Protein AF-A0A2X2VP92-F1 (afdb_monomer_lite)

Structure (mmCIF, N/CA/C/O backbone):
data_AF-A0A2X2VP92-F1
#
_entry.id   AF-A0A2X2VP92-F1
#
loop_
_atom_site.group_PDB
_atom_site.id
_atom_site.type_symbol
_atom_site.label_atom_id
_atom_site.label_alt_id
_atom_site.label_comp_id
_atom_site.label_asym_id
_atom_site.label_entity_id
_atom_site.label_seq_id
_atom_site.pdbx_PDB_ins_code
_atom_site.Cartn_x
_atom_site.Cartn_y
_atom_site.Cartn_z
_atom_site.occupancy
_atom_site.B_iso_or_equiv
_atom_site.auth_seq_id
_atom_site.auth_comp_id
_atom_site.auth_asym_id
_atom_site.auth_atom_id
_atom_site.pdbx_PDB_model_num
ATOM 1 N N . MET A 1 1 ? 16.811 6.500 -4.929 1.00 78.38 1 MET A N 1
ATOM 2 C CA . MET A 1 1 ? 15.797 7.261 -4.159 1.00 78.38 1 MET A CA 1
ATOM 3 C C . MET A 1 1 ? 14.664 6.305 -3.814 1.00 78.38 1 MET A C 1
ATOM 5 O O . MET A 1 1 ? 14.606 5.251 -4.438 1.00 78.38 1 MET A O 1
ATOM 9 N N . TYR A 1 2 ? 13.803 6.612 -2.841 1.00 85.81 2 TYR A N 1
ATOM 10 C CA . TYR A 1 2 ? 12.754 5.672 -2.432 1.00 85.81 2 TYR A CA 1
ATOM 11 C C . TYR A 1 2 ? 11.438 6.360 -2.051 1.00 85.81 2 TYR A C 1
ATOM 13 O O . TYR A 1 2 ? 11.425 7.344 -1.311 1.00 85.81 2 TYR A O 1
ATOM 21 N N . SER A 1 3 ? 10.336 5.796 -2.529 1.00 90.00 3 SER A N 1
ATOM 22 C CA . SER A 1 3 ? 8.957 6.164 -2.239 1.00 90.00 3 SER A CA 1
ATOM 23 C C . SER A 1 3 ? 8.259 5.018 -1.510 1.00 90.00 3 SER A C 1
ATOM 25 O O . SER A 1 3 ? 8.439 3.842 -1.831 1.00 90.00 3 SER A O 1
ATOM 27 N N . ARG A 1 4 ? 7.436 5.345 -0.516 1.00 92.75 4 ARG A N 1
ATOM 28 C CA . ARG A 1 4 ? 6.622 4.375 0.215 1.00 92.75 4 ARG A CA 1
ATOM 29 C C . ARG A 1 4 ? 5.214 4.893 0.394 1.00 92.75 4 ARG A C 1
ATOM 31 O O . ARG A 1 4 ? 5.015 5.985 0.914 1.00 92.75 4 ARG A O 1
ATOM 38 N N . ILE A 1 5 ? 4.261 4.034 0.074 1.00 93.88 5 ILE A N 1
ATOM 39 C CA . ILE A 1 5 ? 2.850 4.190 0.401 1.00 93.88 5 ILE A CA 1
ATOM 40 C C . ILE A 1 5 ? 2.508 3.124 1.438 1.00 93.88 5 ILE A C 1
ATOM 42 O O . ILE A 1 5 ? 2.832 1.952 1.258 1.00 93.88 5 ILE A O 1
ATOM 46 N N . SER A 1 6 ? 1.901 3.517 2.554 1.00 93.81 6 SER A N 1
ATOM 47 C CA . SER A 1 6 ? 1.408 2.601 3.586 1.00 93.81 6 SER A CA 1
ATOM 48 C C . SER A 1 6 ? -0.052 2.894 3.890 1.00 93.81 6 SER A C 1
ATOM 50 O O . SER A 1 6 ? -0.397 4.027 4.201 1.00 93.81 6 SER A O 1
ATOM 52 N N . ILE A 1 7 ? -0.891 1.869 3.817 1.00 92.94 7 ILE A N 1
ATOM 53 C CA . ILE A 1 7 ? -2.334 1.951 4.045 1.00 92.94 7 ILE A CA 1
ATOM 54 C C . ILE A 1 7 ? -2.647 1.075 5.253 1.00 92.94 7 ILE A C 1
ATOM 56 O O . ILE A 1 7 ? -2.381 -0.127 5.219 1.00 92.94 7 ILE A O 1
ATOM 60 N N . ASN A 1 8 ? -3.193 1.658 6.314 1.00 93.19 8 ASN A N 1
ATOM 61 C CA . ASN A 1 8 ? -3.670 0.941 7.497 1.00 93.19 8 ASN A CA 1
ATOM 62 C C . ASN A 1 8 ? -5.078 1.430 7.881 1.00 93.19 8 ASN A C 1
ATOM 64 O O . ASN A 1 8 ? -5.605 2.343 7.249 1.00 93.19 8 ASN A O 1
ATOM 68 N N . GLN A 1 9 ? -5.689 0.813 8.896 1.00 92.38 9 GLN A N 1
ATOM 69 C CA . GLN A 1 9 ? -7.080 1.091 9.286 1.00 92.38 9 GLN A CA 1
ATOM 70 C C . GLN A 1 9 ? -7.347 2.541 9.709 1.00 92.38 9 GLN A C 1
ATOM 72 O O . GLN A 1 9 ? -8.489 2.991 9.623 1.00 92.38 9 GLN A O 1
ATOM 77 N N . ASP A 1 10 ? -6.304 3.254 10.128 1.00 90.88 10 ASP A N 1
ATOM 78 C CA . ASP A 1 10 ? -6.382 4.587 10.715 1.00 90.88 10 ASP A CA 1
ATOM 79 C C . ASP A 1 10 ? -5.824 5.672 9.786 1.00 90.88 10 ASP A C 1
ATOM 81 O O . ASP A 1 10 ? -6.144 6.855 9.945 1.00 90.88 10 ASP A O 1
ATOM 85 N N . SER A 1 11 ? -4.958 5.311 8.832 1.00 91.94 11 SER A N 1
ATOM 86 C CA . SER A 1 11 ? -4.286 6.278 7.968 1.00 91.94 11 SER A CA 1
ATOM 87 C C . SER A 1 11 ? -3.767 5.734 6.637 1.00 91.94 11 SER A C 1
ATOM 89 O O . SER A 1 11 ? -3.436 4.557 6.469 1.00 91.94 11 SER A O 1
ATOM 91 N N . VAL A 1 12 ? -3.619 6.670 5.700 1.00 92.75 12 VAL A N 1
ATOM 92 C CA . VAL A 1 12 ? -2.811 6.528 4.488 1.00 92.75 12 VAL A CA 1
ATOM 93 C C . VAL A 1 12 ? -1.577 7.408 4.643 1.00 92.75 12 VAL A C 1
ATOM 95 O O . VAL A 1 12 ? -1.686 8.613 4.870 1.00 92.75 12 VAL A O 1
ATOM 98 N N . HIS A 1 13 ? -0.400 6.803 4.532 1.00 93.06 13 HIS A N 1
ATOM 99 C CA . HIS A 1 13 ? 0.884 7.468 4.684 1.00 93.06 13 HIS A CA 1
ATOM 100 C C . HIS A 1 13 ? 1.701 7.377 3.399 1.00 93.06 13 HIS A C 1
ATOM 102 O O . HIS A 1 13 ? 1.891 6.290 2.851 1.00 93.06 13 HIS A O 1
ATOM 108 N N . TYR A 1 14 ? 2.222 8.514 2.958 1.00 90.56 14 TYR A N 1
ATOM 109 C CA . TYR A 1 14 ? 3.149 8.643 1.847 1.00 90.56 14 TYR A CA 1
ATOM 110 C C . TYR A 1 14 ? 4.472 9.201 2.364 1.00 90.56 14 TYR A C 1
ATOM 112 O O . TYR A 1 14 ? 4.496 10.223 3.046 1.00 90.56 14 TYR A O 1
ATOM 120 N N . SER A 1 15 ? 5.578 8.549 2.024 1.00 88.81 15 SER A N 1
ATOM 121 C CA . SER A 1 15 ? 6.914 9.065 2.304 1.00 88.81 15 SER A CA 1
ATOM 122 C C . SER A 1 15 ? 7.768 8.998 1.050 1.00 88.81 15 SER A C 1
ATOM 124 O O . SER A 1 15 ? 7.915 7.924 0.465 1.00 88.81 15 SER A O 1
ATOM 126 N N . HIS A 1 16 ? 8.389 10.110 0.695 1.00 86.56 16 HIS A N 1
ATOM 127 C CA . HIS A 1 16 ? 9.351 10.215 -0.384 1.00 86.56 16 HIS A CA 1
ATOM 128 C C . HIS A 1 16 ? 10.698 10.657 0.187 1.00 86.56 16 HIS A C 1
ATOM 130 O O . HIS A 1 16 ? 10.805 11.703 0.835 1.00 86.56 16 HIS A O 1
ATOM 136 N N . LYS A 1 17 ? 11.729 9.839 -0.027 1.00 82.69 17 LYS A N 1
ATOM 137 C CA . LYS A 1 17 ? 13.086 10.090 0.455 1.00 82.69 17 LYS A CA 1
ATOM 138 C C . LYS A 1 17 ? 14.076 10.102 -0.704 1.00 82.69 17 LYS A C 1
ATOM 140 O O . LYS A 1 17 ? 14.279 9.099 -1.396 1.00 82.69 17 LYS A O 1
ATOM 145 N N . ILE A 1 18 ? 14.766 11.226 -0.830 1.00 76.12 18 ILE A N 1
ATOM 146 C CA . ILE A 1 18 ? 15.904 11.403 -1.722 1.00 76.12 18 ILE A CA 1
ATOM 147 C C . ILE A 1 18 ? 17.174 11.283 -0.873 1.00 76.12 18 ILE A C 1
ATOM 149 O O . ILE A 1 18 ? 17.296 11.922 0.164 1.00 76.12 18 ILE A O 1
ATOM 153 N N . ASN A 1 19 ? 18.113 10.413 -1.263 1.00 66.94 19 ASN A N 1
ATOM 154 C CA . ASN A 1 19 ? 19.310 10.140 -0.451 1.00 66.94 19 ASN A CA 1
ATOM 155 C C . ASN A 1 19 ? 20.286 11.326 -0.392 1.00 66.94 19 ASN A C 1
ATOM 157 O O . ASN A 1 19 ? 21.116 11.376 0.510 1.00 66.94 19 ASN A O 1
ATOM 161 N N . THR A 1 20 ? 20.207 12.245 -1.355 1.00 64.12 20 THR A N 1
ATOM 162 C CA . THR A 1 20 ? 21.123 13.380 -1.519 1.00 64.12 20 THR A CA 1
ATOM 163 C C . THR A 1 20 ? 20.594 14.686 -0.927 1.00 64.12 20 THR A C 1
ATOM 165 O O . THR A 1 20 ? 21.331 15.665 -0.905 1.00 64.12 20 THR A O 1
ATOM 168 N N . GLU A 1 21 ? 19.353 14.719 -0.435 1.00 60.38 21 GLU A N 1
ATOM 169 C CA . GLU A 1 21 ? 18.732 15.926 0.117 1.00 60.38 21 GLU A CA 1
ATOM 170 C C . GLU A 1 21 ? 18.281 15.711 1.570 1.00 60.38 21 GLU A C 1
ATOM 172 O O . GLU A 1 21 ? 17.790 14.634 1.916 1.00 60.38 21 GLU A O 1
ATOM 177 N N . PRO A 1 22 ? 18.391 16.733 2.440 1.00 60.38 22 PRO A N 1
ATOM 178 C CA . PRO A 1 22 ? 17.858 16.667 3.802 1.00 60.38 22 PRO A CA 1
ATOM 179 C C . PRO A 1 22 ? 16.319 16.710 3.840 1.00 60.38 22 PRO A C 1
ATOM 181 O O . PRO A 1 22 ? 15.721 16.426 4.878 1.00 60.38 22 PRO A O 1
ATOM 184 N N . HIS A 1 23 ? 15.665 17.051 2.725 1.00 59.41 23 HIS A N 1
ATOM 185 C CA . HIS A 1 23 ? 14.217 17.192 2.632 1.00 59.41 23 HIS A CA 1
ATOM 186 C C . HIS A 1 23 ? 13.556 15.838 2.354 1.00 59.41 23 HIS A C 1
ATOM 188 O O . HIS A 1 23 ? 13.577 15.308 1.245 1.00 59.41 23 HIS A O 1
ATOM 194 N N . LYS A 1 24 ? 12.949 15.274 3.397 1.00 73.50 24 LYS A N 1
ATOM 195 C CA . LYS A 1 24 ? 12.028 14.141 3.303 1.00 73.50 24 LYS A CA 1
ATOM 196 C C . LYS A 1 24 ? 10.617 14.704 3.150 1.00 73.50 24 LYS A C 1
ATOM 198 O O . LYS A 1 24 ? 10.179 15.470 4.005 1.00 73.50 24 LYS A O 1
ATOM 203 N N . MET A 1 25 ? 9.908 14.328 2.090 1.00 81.50 25 MET A N 1
ATOM 204 C CA . MET A 1 25 ? 8.486 14.647 1.979 1.00 81.50 25 MET A CA 1
ATOM 205 C C . MET A 1 25 ? 7.701 13.520 2.642 1.00 81.50 25 MET A C 1
ATOM 207 O O . MET A 1 25 ? 7.777 12.369 2.215 1.00 81.50 25 MET A O 1
ATOM 211 N N . GLU A 1 26 ? 6.969 13.842 3.702 1.00 85.31 26 GLU A N 1
ATOM 212 C CA . GLU A 1 26 ? 6.066 12.910 4.370 1.00 85.31 26 GLU A CA 1
ATOM 213 C C . GLU A 1 26 ? 4.681 13.512 4.466 1.00 85.31 26 GLU A C 1
ATOM 215 O O . GLU A 1 26 ? 4.508 14.643 4.913 1.00 85.31 26 GLU A O 1
ATOM 220 N N . PHE A 1 27 ? 3.694 12.715 4.092 1.00 85.75 27 PHE A N 1
ATOM 221 C CA . PHE A 1 27 ? 2.295 13.052 4.207 1.00 85.75 27 PHE A CA 1
ATOM 222 C C . PHE A 1 27 ? 1.565 11.901 4.892 1.00 85.75 27 PHE A C 1
ATOM 224 O O . PHE A 1 27 ? 1.828 10.726 4.640 1.00 85.75 27 PHE A O 1
ATOM 231 N N . SER A 1 28 ? 0.659 12.228 5.803 1.00 89.00 28 SER A N 1
ATOM 232 C CA . SER A 1 28 ? -0.153 11.245 6.511 1.00 89.00 28 SER A CA 1
ATOM 233 C C . SER A 1 28 ? -1.555 11.795 6.662 1.00 89.00 28 SER A C 1
ATOM 235 O O . SER A 1 28 ? -1.746 12.821 7.316 1.00 89.00 28 SER A O 1
ATOM 237 N N . ARG A 1 29 ? -2.537 11.103 6.088 1.00 90.19 29 ARG A N 1
ATOM 238 C CA . ARG A 1 29 ? -3.949 11.446 6.235 1.00 90.19 29 ARG A CA 1
ATOM 239 C C . ARG A 1 29 ? -4.628 10.400 7.092 1.00 90.19 29 ARG A C 1
ATOM 241 O O . ARG A 1 29 ? -4.572 9.210 6.788 1.00 90.19 29 ARG A O 1
ATOM 248 N N . LYS A 1 30 ? -5.277 10.854 8.163 1.00 93.00 30 LYS A N 1
ATOM 249 C CA . LYS A 1 30 ? -6.171 10.001 8.944 1.00 93.00 30 LYS A CA 1
ATOM 250 C C . LYS A 1 30 ? -7.400 9.678 8.105 1.00 93.00 30 LYS A C 1
ATOM 252 O O . LYS A 1 30 ? -7.964 10.575 7.480 1.00 93.00 30 LYS A O 1
ATOM 257 N N . ILE A 1 31 ? -7.812 8.421 8.122 1.00 90.88 31 ILE A N 1
ATOM 258 C CA . ILE A 1 31 ? -9.013 7.947 7.437 1.00 90.88 31 ILE A CA 1
ATOM 259 C C . ILE A 1 31 ? -9.923 7.247 8.439 1.00 90.88 31 ILE A C 1
ATOM 261 O O . ILE A 1 31 ? -9.471 6.794 9.492 1.00 90.88 31 ILE A O 1
ATOM 265 N N . LYS A 1 32 ? -11.219 7.170 8.138 1.00 91.94 32 LYS A N 1
ATOM 266 C CA . LYS A 1 32 ? -12.127 6.354 8.946 1.00 91.94 32 LYS A CA 1
ATOM 267 C C . LYS A 1 32 ? -11.936 4.885 8.582 1.00 91.94 32 LYS A C 1
ATOM 269 O O . LYS A 1 32 ? -11.608 4.549 7.446 1.00 91.94 32 LYS A O 1
ATOM 274 N N . ALA A 1 33 ? -12.266 3.995 9.513 1.00 89.19 33 ALA A N 1
ATOM 275 C CA . ALA A 1 33 ? -12.247 2.556 9.255 1.00 89.19 33 ALA A CA 1
ATOM 276 C C . ALA A 1 33 ? -13.153 2.146 8.072 1.00 89.19 33 ALA A C 1
ATOM 278 O O . ALA A 1 33 ? -12.877 1.157 7.398 1.00 89.19 33 ALA A O 1
ATOM 279 N N . GLU A 1 34 ? -14.232 2.889 7.810 1.00 90.00 34 GLU A N 1
ATOM 280 C CA . GLU A 1 34 ? -15.106 2.688 6.644 1.00 90.00 34 GLU A CA 1
ATOM 281 C C . GLU A 1 34 ? -14.407 3.043 5.329 1.00 90.00 34 GLU A C 1
ATOM 283 O O . GLU A 1 34 ? -14.458 2.259 4.385 1.00 90.00 34 GLU A O 1
ATOM 288 N N . ASP A 1 35 ? -13.686 4.166 5.290 1.00 89.06 35 ASP A N 1
ATOM 289 C CA . ASP A 1 35 ? -12.883 4.566 4.132 1.00 89.06 35 ASP A CA 1
ATOM 290 C C . ASP A 1 35 ? -11.785 3.538 3.865 1.00 89.06 35 ASP A C 1
ATOM 292 O O . ASP A 1 35 ? -11.601 3.103 2.730 1.00 89.06 35 ASP A O 1
ATOM 296 N N . TRP A 1 36 ? -11.120 3.057 4.921 1.00 90.31 36 TRP A N 1
ATOM 297 C CA . TRP A 1 36 ? -10.152 1.970 4.799 1.00 90.31 36 TRP A CA 1
ATOM 298 C C . TRP A 1 36 ? -10.787 0.717 4.196 1.00 90.31 36 TRP A C 1
ATOM 300 O O . TRP A 1 36 ? -10.256 0.163 3.237 1.00 90.31 36 TRP A O 1
ATOM 310 N N . LYS A 1 37 ? -11.951 0.283 4.701 1.00 90.06 37 LYS A N 1
ATOM 311 C CA . LYS A 1 37 ? -12.679 -0.860 4.127 1.00 90.06 37 LYS A CA 1
ATOM 312 C C . LYS A 1 37 ? -13.007 -0.627 2.654 1.00 90.06 37 LYS A C 1
ATOM 314 O O . LYS A 1 37 ? -12.854 -1.552 1.867 1.00 90.06 37 LYS A O 1
ATOM 319 N N . ASN A 1 38 ? -13.409 0.583 2.271 1.00 89.62 38 ASN A N 1
ATOM 320 C CA . ASN A 1 38 ? -13.703 0.922 0.878 1.00 89.62 38 ASN A CA 1
ATOM 321 C C . ASN A 1 38 ? -12.459 0.831 -0.014 1.00 89.62 38 ASN A C 1
ATOM 323 O O . ASN A 1 38 ? -12.554 0.295 -1.116 1.00 89.62 38 ASN A O 1
ATOM 327 N N . ILE A 1 39 ? -11.300 1.297 0.460 1.00 88.06 39 ILE A N 1
ATOM 328 C CA . ILE A 1 39 ? -10.020 1.153 -0.249 1.00 88.06 39 ILE A CA 1
ATOM 329 C C . ILE A 1 39 ? -9.687 -0.332 -0.411 1.00 88.06 39 ILE A C 1
ATOM 331 O O . ILE A 1 39 ? -9.450 -0.798 -1.521 1.00 88.06 39 ILE A O 1
ATOM 335 N N . ILE A 1 40 ? -9.709 -1.092 0.687 1.00 89.06 40 ILE A N 1
ATOM 336 C CA . ILE A 1 40 ? -9.317 -2.503 0.683 1.00 89.06 40 ILE A CA 1
ATOM 337 C C . ILE A 1 40 ? -10.273 -3.369 -0.140 1.00 89.06 40 ILE A C 1
ATOM 339 O O . ILE A 1 40 ? -9.811 -4.249 -0.853 1.00 89.06 40 ILE A O 1
ATOM 343 N N . ASN A 1 41 ? -11.580 -3.109 -0.109 1.00 90.00 41 ASN A N 1
ATOM 344 C CA . ASN A 1 41 ? -12.564 -3.871 -0.884 1.00 90.00 41 ASN A CA 1
ATOM 345 C C . ASN A 1 41 ? -12.402 -3.698 -2.401 1.00 90.00 41 ASN A C 1
ATOM 347 O O . ASN A 1 41 ? -12.839 -4.561 -3.157 1.00 90.00 41 ASN A O 1
ATOM 351 N N . LYS A 1 42 ? -11.790 -2.597 -2.853 1.00 89.56 42 LYS A N 1
ATOM 352 C CA . LYS A 1 42 ? -11.464 -2.375 -4.270 1.00 89.56 42 LYS A CA 1
ATOM 353 C C . LYS A 1 42 ? -10.168 -3.064 -4.700 1.00 89.56 42 LYS A C 1
ATOM 355 O O . LYS A 1 42 ? -9.894 -3.144 -5.893 1.00 89.56 42 LYS A O 1
ATOM 360 N N . ILE A 1 43 ? -9.368 -3.540 -3.748 1.00 89.62 43 ILE A N 1
ATOM 361 C CA . ILE A 1 43 ? -8.086 -4.190 -4.000 1.00 89.62 43 ILE A CA 1
ATOM 362 C C . ILE A 1 43 ? -8.280 -5.694 -3.825 1.00 89.62 43 ILE A C 1
ATOM 364 O O . ILE A 1 43 ? -8.577 -6.173 -2.731 1.00 89.62 43 ILE A O 1
ATOM 368 N N . ASP A 1 44 ? -8.036 -6.471 -4.878 1.00 91.06 44 ASP A N 1
ATOM 369 C CA . ASP A 1 44 ? -7.902 -7.917 -4.718 1.00 91.06 44 ASP A CA 1
ATOM 370 C C . ASP A 1 44 ? -6.597 -8.220 -3.962 1.00 91.06 44 ASP A C 1
ATOM 372 O O . ASP A 1 44 ? -5.514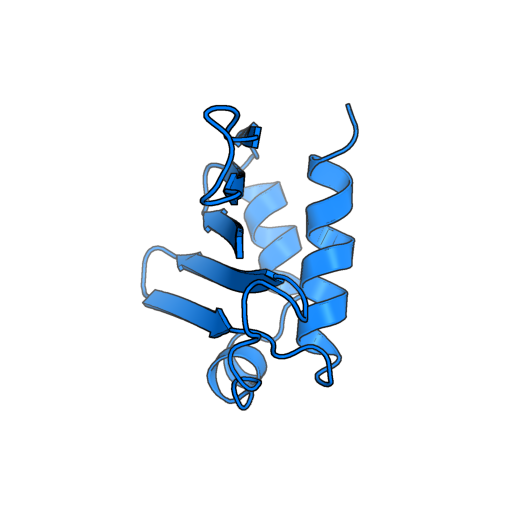 -8.310 -4.543 1.00 91.06 44 ASP A O 1
ATOM 376 N N . LEU A 1 45 ? -6.691 -8.348 -2.635 1.00 90.69 45 LEU A N 1
ATOM 377 C CA . LEU A 1 45 ? -5.541 -8.599 -1.761 1.00 90.69 45 LEU A CA 1
ATOM 378 C C . LEU A 1 45 ? -4.861 -9.946 -2.038 1.00 90.69 45 LEU A C 1
ATOM 380 O O . LEU A 1 45 ? -3.654 -10.080 -1.818 1.00 90.69 45 LEU A O 1
ATOM 384 N N . ASN A 1 46 ? -5.610 -10.949 -2.502 1.00 91.75 46 ASN A N 1
ATOM 385 C CA . ASN A 1 46 ? -5.036 -12.250 -2.834 1.00 91.75 46 ASN A CA 1
ATOM 386 C C . ASN A 1 46 ? -4.231 -12.153 -4.123 1.00 91.75 46 ASN A C 1
ATOM 388 O O . ASN A 1 46 ? -3.108 -12.657 -4.178 1.00 91.75 46 ASN A O 1
ATOM 392 N N . ALA A 1 47 ? -4.760 -11.469 -5.132 1.00 91.62 47 ALA A N 1
ATOM 393 C CA . ALA A 1 47 ? -3.999 -11.191 -6.334 1.00 91.62 47 ALA A CA 1
ATOM 394 C C . ALA A 1 47 ? -2.790 -10.292 -6.015 1.00 91.6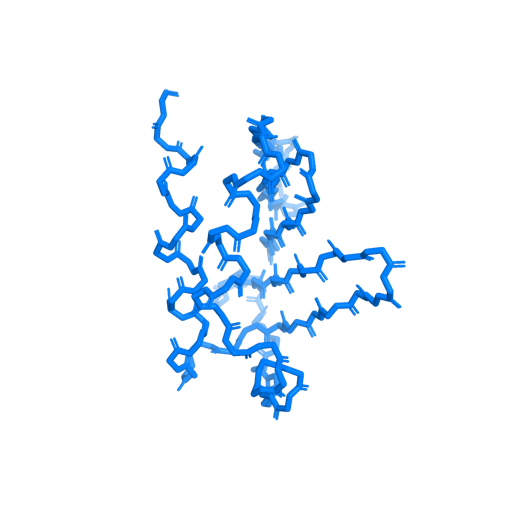2 47 ALA A C 1
ATOM 396 O O . ALA A 1 47 ? -1.684 -10.643 -6.419 1.00 91.62 47 ALA A O 1
ATOM 397 N N . PHE A 1 48 ? -2.945 -9.253 -5.177 1.00 93.31 48 PHE A N 1
ATOM 398 C CA . PHE A 1 48 ? -1.847 -8.389 -4.715 1.00 93.31 48 PHE A CA 1
ATOM 399 C C . PHE A 1 48 ? -0.704 -9.171 -4.063 1.00 93.31 48 PHE A C 1
ATOM 401 O O . PHE A 1 48 ? 0.468 -8.955 -4.381 1.00 93.31 48 PHE A O 1
ATOM 408 N N . ARG A 1 49 ? -1.029 -10.134 -3.192 1.00 93.19 49 ARG A N 1
ATOM 409 C CA . ARG A 1 49 ? -0.040 -11.016 -2.553 1.00 93.19 49 ARG A CA 1
ATOM 410 C C . ARG A 1 49 ? 0.809 -11.772 -3.581 1.00 93.19 49 ARG A C 1
ATOM 412 O O . ARG A 1 49 ? 2.007 -11.956 -3.357 1.00 93.19 49 ARG A O 1
ATOM 419 N N . ASN A 1 50 ? 0.214 -12.160 -4.705 1.00 94.19 50 ASN A N 1
ATOM 420 C CA . ASN A 1 50 ? 0.845 -12.983 -5.736 1.00 94.19 50 ASN A CA 1
ATOM 421 C C . ASN A 1 50 ? 1.503 -12.182 -6.872 1.00 94.19 50 ASN A C 1
ATOM 423 O O . ASN A 1 50 ? 2.110 -12.784 -7.753 1.00 94.19 50 ASN A O 1
ATOM 427 N N . ILE A 1 51 ? 1.431 -10.846 -6.858 1.00 94.31 51 ILE A N 1
ATOM 428 C CA . ILE A 1 51 ? 2.099 -10.023 -7.876 1.00 94.31 51 ILE A CA 1
ATOM 429 C C . ILE A 1 51 ? 3.618 -10.223 -7.797 1.00 94.31 51 ILE A C 1
ATOM 431 O O . 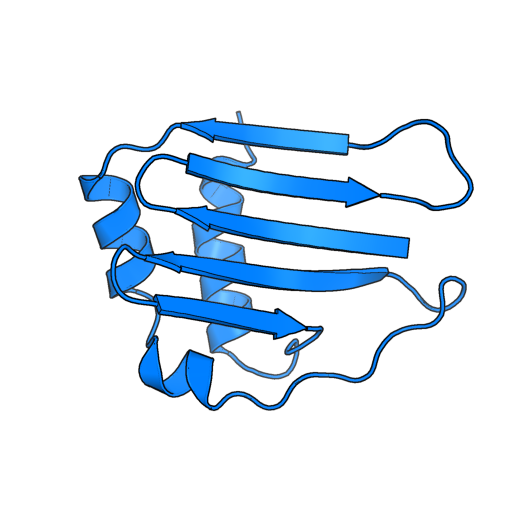ILE A 1 51 ? 4.197 -10.258 -6.705 1.00 94.31 51 ILE A O 1
ATOM 435 N N . ALA A 1 52 ? 4.269 -10.329 -8.955 1.00 94.25 52 ALA A N 1
ATOM 436 C CA . ALA A 1 52 ? 5.721 -10.303 -9.050 1.00 94.25 52 ALA A CA 1
ATOM 437 C C . ALA A 1 52 ? 6.250 -8.896 -8.741 1.00 94.25 52 ALA A C 1
ATOM 439 O O . ALA A 1 52 ? 5.742 -7.905 -9.259 1.00 94.25 52 ALA A O 1
ATOM 440 N N . GLU A 1 53 ? 7.271 -8.800 -7.896 1.00 95.00 53 GLU A N 1
ATOM 441 C CA . GLU A 1 53 ? 7.935 -7.517 -7.667 1.00 95.00 53 GLU A CA 1
ATOM 442 C C . GLU A 1 53 ? 8.714 -7.086 -8.911 1.00 95.00 53 GLU A C 1
ATOM 444 O O . GLU A 1 53 ? 9.290 -7.912 -9.625 1.00 95.00 53 GLU A O 1
ATOM 449 N N . GLY A 1 54 ? 8.734 -5.780 -9.162 1.00 93.44 54 GLY A N 1
ATOM 450 C CA . GLY A 1 54 ? 9.589 -5.199 -10.183 1.00 93.44 54 GLY A CA 1
ATOM 451 C C . GLY A 1 54 ? 11.042 -5.130 -9.730 1.00 93.44 54 GLY A C 1
ATOM 452 O O . GLY A 1 54 ? 11.375 -5.250 -8.549 1.00 93.44 54 GLY A O 1
ATOM 453 N N . LYS A 1 55 ? 11.932 -4.900 -10.694 1.00 92.31 55 LYS A N 1
ATOM 454 C CA . LYS A 1 55 ? 13.357 -4.702 -10.417 1.00 92.31 55 LYS A CA 1
ATOM 455 C C . LYS A 1 55 ? 13.562 -3.413 -9.629 1.00 92.31 55 LYS A C 1
ATOM 457 O O . LYS A 1 55 ? 12.903 -2.415 -9.909 1.00 92.31 55 LYS A O 1
ATOM 462 N N . SER A 1 56 ? 14.504 -3.433 -8.687 1.00 89.50 56 SER A N 1
ATOM 463 C CA . SER A 1 56 ? 14.971 -2.211 -8.032 1.00 89.50 56 SER A CA 1
ATOM 464 C C . SER A 1 56 ? 15.646 -1.294 -9.053 1.00 89.50 56 SER A C 1
ATOM 466 O O . SER A 1 56 ? 16.372 -1.757 -9.940 1.00 89.50 56 SER A O 1
ATOM 468 N N . ILE A 1 57 ? 15.373 -0.002 -8.934 1.00 88.31 57 ILE A N 1
ATOM 469 C CA . ILE A 1 57 ? 15.815 1.054 -9.832 1.00 88.31 57 ILE A CA 1
ATOM 470 C C . ILE A 1 57 ? 16.992 1.769 -9.171 1.00 88.31 57 ILE A C 1
ATOM 472 O O . ILE A 1 57 ? 16.923 2.210 -8.020 1.00 88.31 57 ILE A O 1
ATOM 476 N N . GLN A 1 58 ? 18.102 1.885 -9.902 1.00 82.50 58 GLN A N 1
ATOM 477 C CA . GLN A 1 58 ? 19.253 2.630 -9.406 1.00 82.50 58 GLN A CA 1
ATOM 478 C C . GLN A 1 58 ? 18.868 4.100 -9.199 1.00 82.50 58 GLN A C 1
ATOM 480 O O . GLN A 1 58 ? 18.090 4.643 -9.979 1.00 82.50 58 GLN A O 1
ATOM 485 N N . PRO A 1 59 ? 19.441 4.797 -8.203 1.00 79.31 59 PRO A N 1
ATOM 486 C CA . PRO A 1 59 ? 19.082 6.186 -7.923 1.00 79.31 59 PRO A CA 1
ATOM 487 C C . PRO A 1 59 ? 19.200 7.153 -9.111 1.00 79.31 59 PRO A C 1
ATOM 489 O O . PRO A 1 59 ? 18.507 8.163 -9.105 1.00 79.31 59 PRO A O 1
ATOM 492 N N . MET A 1 60 ? 20.070 6.863 -10.085 1.00 78.12 60 MET A N 1
ATOM 493 C CA . MET A 1 60 ? 20.217 7.660 -11.311 1.00 78.12 60 MET A CA 1
ATOM 494 C C . MET A 1 60 ? 19.092 7.413 -12.323 1.00 78.12 60 MET A C 1
ATOM 496 O O . MET A 1 60 ? 18.743 8.317 -13.074 1.00 78.12 60 MET A O 1
ATOM 500 N N . ASP A 1 61 ? 18.520 6.209 -12.321 1.00 81.50 61 ASP A N 1
ATOM 501 C CA . ASP A 1 61 ? 17.500 5.767 -13.275 1.00 81.50 61 ASP A CA 1
ATOM 502 C C . ASP A 1 61 ? 16.073 6.007 -12.749 1.00 81.50 61 ASP A C 1
ATOM 504 O O . ASP A 1 61 ? 15.105 5.910 -13.502 1.00 81.50 61 ASP A O 1
ATOM 508 N N . GLY A 1 62 ? 15.925 6.321 -11.455 1.00 82.88 62 GLY A N 1
ATOM 509 C CA . 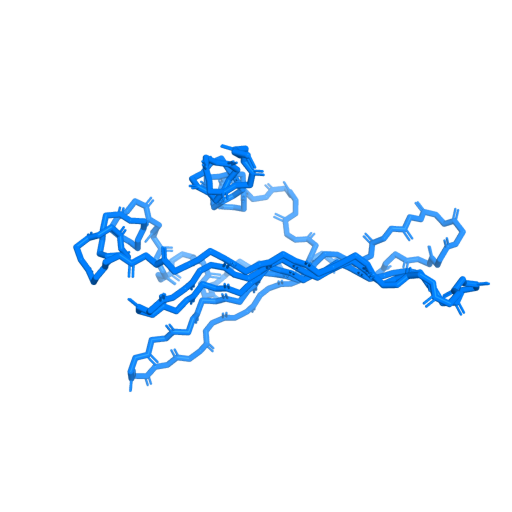GLY A 1 62 ? 14.641 6.650 -10.845 1.00 82.88 62 GLY A CA 1
ATOM 510 C C . GLY A 1 62 ? 14.523 6.316 -9.356 1.00 82.88 62 GLY A C 1
ATOM 511 O O . GLY A 1 62 ? 15.479 6.357 -8.572 1.00 82.88 62 GLY A O 1
ATOM 512 N N . ILE A 1 63 ? 13.283 6.041 -8.950 1.00 86.25 63 ILE A N 1
ATOM 513 C CA . ILE A 1 63 ? 12.875 5.853 -7.557 1.00 86.25 63 ILE A CA 1
ATOM 514 C C . ILE A 1 63 ? 12.214 4.488 -7.408 1.00 86.25 63 ILE A C 1
ATOM 516 O O . ILE A 1 63 ? 11.263 4.183 -8.120 1.00 86.25 63 ILE A O 1
ATOM 520 N N . ASP A 1 64 ? 12.664 3.722 -6.419 1.00 92.25 64 ASP A N 1
ATOM 521 C CA . ASP A 1 64 ? 11.941 2.537 -5.970 1.00 92.25 64 ASP A CA 1
ATOM 522 C C . ASP A 1 64 ? 10.669 2.955 -5.235 1.00 92.25 64 ASP A C 1
ATOM 524 O O . ASP A 1 64 ? 10.737 3.705 -4.262 1.00 92.25 64 ASP A O 1
ATOM 528 N N . THR A 1 65 ? 9.516 2.440 -5.646 1.00 93.12 65 THR A N 1
ATOM 529 C CA . THR A 1 65 ? 8.247 2.615 -4.944 1.00 93.12 65 THR A CA 1
ATOM 530 C C . THR A 1 65 ? 7.853 1.312 -4.263 1.00 93.12 65 THR A C 1
ATOM 532 O O . THR A 1 65 ? 7.760 0.266 -4.902 1.00 93.12 65 THR A O 1
ATOM 535 N N . LYS A 1 66 ? 7.547 1.375 -2.966 1.00 95.25 66 LYS A N 1
ATOM 536 C CA . LYS A 1 66 ? 6.935 0.273 -2.214 1.00 95.25 66 LYS A CA 1
ATOM 537 C C . LYS A 1 66 ? 5.521 0.625 -1.792 1.00 95.25 66 LYS A C 1
ATOM 539 O O . LYS A 1 66 ? 5.293 1.662 -1.170 1.00 95.25 66 LYS A O 1
ATOM 544 N N . ILE A 1 67 ? 4.594 -0.292 -2.027 1.00 95.19 67 ILE A N 1
ATOM 545 C CA . ILE A 1 67 ? 3.240 -0.224 -1.481 1.00 95.19 67 ILE A CA 1
ATOM 546 C C . ILE A 1 67 ? 3.130 -1.235 -0.344 1.00 95.19 67 ILE A C 1
ATOM 548 O O . ILE A 1 67 ? 3.552 -2.384 -0.482 1.00 95.19 67 ILE A O 1
ATOM 552 N N . MET A 1 68 ? 2.581 -0.799 0.787 1.00 96.00 68 MET A N 1
ATOM 553 C CA . MET A 1 68 ? 2.310 -1.625 1.959 1.00 96.00 68 MET A CA 1
ATOM 554 C C . MET A 1 68 ? 0.844 -1.512 2.363 1.00 96.00 68 MET A C 1
ATOM 556 O O . MET A 1 68 ? 0.357 -0.421 2.648 1.00 96.00 68 MET A O 1
ATOM 560 N N . ILE A 1 69 ? 0.168 -2.651 2.447 1.00 93.69 69 ILE A N 1
ATOM 561 C CA . ILE A 1 69 ? -1.189 -2.769 2.976 1.00 93.69 69 ILE A CA 1
ATOM 562 C C . ILE A 1 69 ? -1.087 -3.476 4.322 1.00 93.69 69 ILE A C 1
ATOM 564 O O . ILE A 1 69 ? -0.707 -4.645 4.390 1.00 93.69 69 ILE A O 1
ATOM 568 N N . ILE A 1 70 ? -1.400 -2.753 5.392 1.00 93.19 70 ILE A N 1
ATOM 569 C CA . ILE A 1 70 ? -1.295 -3.211 6.774 1.00 93.19 70 ILE A CA 1
ATOM 570 C C . ILE A 1 70 ? -2.712 -3.461 7.286 1.00 93.19 70 ILE A C 1
ATOM 572 O O . ILE A 1 70 ? -3.537 -2.551 7.369 1.00 93.19 70 ILE A O 1
ATOM 576 N N . SER A 1 71 ? -2.997 -4.711 7.628 1.00 86.50 71 SER A N 1
ATOM 577 C CA . SER A 1 71 ? -4.251 -5.131 8.250 1.00 86.50 71 SER A CA 1
ATOM 578 C C . SER A 1 71 ? -3.974 -5.773 9.607 1.00 86.50 71 SER A C 1
ATOM 580 O O . SER A 1 71 ? -2.843 -6.142 9.910 1.00 86.50 71 SER A O 1
ATOM 582 N N . ASN A 1 72 ? -5.022 -5.998 10.400 1.00 81.94 72 ASN A N 1
ATOM 583 C CA . ASN A 1 72 ? -4.888 -6.641 11.714 1.00 81.94 72 ASN A CA 1
ATOM 584 C C . ASN A 1 72 ? -4.397 -8.096 11.633 1.00 81.94 72 ASN A C 1
ATOM 586 O O . ASN A 1 72 ? -3.979 -8.650 12.644 1.00 81.94 72 ASN A O 1
ATOM 590 N N . LYS A 1 73 ? -4.500 -8.733 10.459 1.00 84.19 73 LYS A N 1
ATOM 591 C CA . LYS A 1 73 ? -4.135 -10.143 10.254 1.00 84.19 73 LYS A CA 1
ATOM 592 C C . LYS A 1 73 ? -2.793 -10.317 9.552 1.00 84.19 73 LYS A C 1
ATOM 594 O O . LYS A 1 73 ? -2.124 -11.314 9.789 1.00 84.19 73 LYS A O 1
ATOM 599 N N . ASP A 1 74 ? -2.448 -9.402 8.652 1.00 88.38 74 ASP A N 1
ATOM 600 C CA . ASP A 1 74 ? -1.296 -9.546 7.763 1.00 88.38 74 ASP A CA 1
ATOM 601 C C . ASP A 1 74 ? -0.823 -8.185 7.231 1.00 88.38 74 ASP A C 1
ATOM 603 O O . ASP A 1 74 ? -1.603 -7.226 7.152 1.00 88.38 74 ASP A O 1
ATOM 607 N N . THR A 1 75 ? 0.445 -8.123 6.829 1.00 93.88 75 THR A N 1
ATOM 608 C CA . THR A 1 75 ? 1.037 -7.004 6.092 1.00 93.88 75 THR A CA 1
ATOM 609 C C . THR A 1 75 ? 1.489 -7.488 4.723 1.00 93.88 75 THR A C 1
ATOM 611 O O . THR A 1 75 ? 2.430 -8.269 4.604 1.00 93.88 75 THR A O 1
ATOM 614 N N . LEU A 1 76 ? 0.854 -6.971 3.675 1.00 95.19 76 LEU A N 1
ATOM 615 C CA . LEU A 1 76 ? 1.232 -7.249 2.294 1.00 95.19 76 LEU A CA 1
ATOM 616 C C . LEU A 1 76 ? 2.093 -6.113 1.767 1.00 95.19 76 LEU A C 1
ATOM 618 O O . LEU A 1 76 ? 1.768 -4.942 1.961 1.00 95.19 76 LEU A O 1
ATOM 622 N N . SER A 1 77 ? 3.172 -6.443 1.063 1.00 95.94 77 SER A N 1
ATOM 623 C CA . SER A 1 77 ? 3.972 -5.428 0.390 1.00 95.94 77 SER A CA 1
ATOM 624 C C . SER A 1 77 ? 4.526 -5.894 -0.937 1.00 95.94 77 SER A C 1
ATOM 626 O O . SER A 1 77 ? 4.876 -7.066 -1.068 1.00 95.94 77 SER A O 1
ATOM 628 N N . LYS A 1 78 ? 4.641 -4.950 -1.871 1.00 96.62 78 LYS A N 1
ATOM 629 C CA . LYS A 1 78 ? 5.287 -5.133 -3.170 1.00 96.62 78 LYS A CA 1
ATOM 630 C C . LYS A 1 78 ? 6.129 -3.916 -3.517 1.00 96.62 78 LYS A C 1
ATOM 632 O O . LYS A 1 78 ? 5.784 -2.794 -3.132 1.00 96.62 78 LYS A O 1
ATOM 637 N N . ILE A 1 79 ? 7.207 -4.152 -4.253 1.00 95.69 79 ILE A N 1
ATOM 638 C CA . ILE A 1 79 ? 8.089 -3.122 -4.804 1.00 95.69 79 ILE A CA 1
ATOM 639 C C . ILE A 1 79 ? 7.940 -3.100 -6.327 1.00 95.69 79 ILE A C 1
ATOM 641 O O . ILE A 1 79 ? 7.917 -4.155 -6.957 1.00 95.69 79 ILE A O 1
ATOM 645 N N . ASN A 1 80 ? 7.830 -1.899 -6.899 1.00 94.75 80 ASN A N 1
ATOM 646 C CA . ASN A 1 80 ? 7.912 -1.615 -8.339 1.00 94.75 80 ASN A CA 1
ATOM 647 C C . ASN A 1 80 ? 7.037 -2.492 -9.249 1.00 94.75 80 ASN A C 1
ATOM 649 O O . ASN A 1 80 ? 7.408 -2.776 -10.384 1.00 94.75 80 ASN A O 1
ATOM 653 N N . ALA A 1 81 ? 5.871 -2.931 -8.782 1.00 95.19 81 ALA A N 1
ATOM 654 C CA . ALA A 1 81 ? 4.973 -3.804 -9.542 1.00 95.19 81 ALA A CA 1
ATOM 655 C C . ALA A 1 81 ? 4.148 -3.024 -10.594 1.00 95.19 81 ALA A C 1
ATOM 657 O O . ALA A 1 81 ? 2.951 -3.248 -10.746 1.00 95.19 81 ALA A O 1
ATOM 658 N N . TYR A 1 82 ? 4.790 -2.091 -11.306 1.00 92.38 82 TYR A N 1
ATOM 659 C CA . TYR A 1 82 ? 4.152 -1.116 -12.198 1.00 92.38 82 TYR A CA 1
ATOM 660 C C . TYR A 1 82 ? 3.364 -1.754 -13.348 1.00 92.38 82 TYR A C 1
ATOM 662 O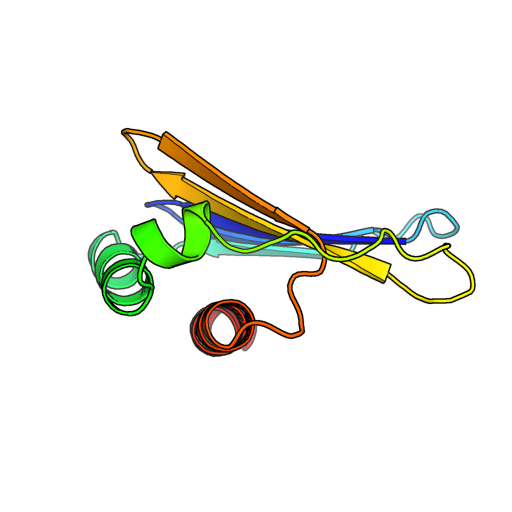 O . TYR A 1 82 ? 2.344 -1.212 -13.751 1.00 92.38 82 TYR A O 1
ATOM 670 N N . ASP A 1 83 ? 3.796 -2.924 -13.826 1.00 91.56 83 ASP A N 1
ATOM 671 C CA . ASP A 1 83 ? 3.139 -3.646 -14.924 1.00 91.56 83 ASP A CA 1
ATOM 672 C C . ASP A 1 83 ? 1.868 -4.398 -14.483 1.00 91.56 83 ASP A C 1
ATOM 674 O O . ASP A 1 83 ? 1.224 -5.071 -15.290 1.00 91.56 83 ASP A O 1
ATOM 678 N N . ASN A 1 84 ? 1.507 -4.346 -13.194 1.00 94.31 84 ASN A N 1
ATOM 679 C CA . ASN A 1 84 ? 0.326 -5.023 -12.677 1.00 94.31 84 ASN A CA 1
ATOM 680 C C . ASN A 1 84 ? -0.847 -4.044 -12.483 1.00 94.31 84 ASN A C 1
ATOM 682 O O . ASN A 1 84 ? -0.697 -3.068 -11.752 1.00 94.31 84 ASN A O 1
ATOM 686 N N . PRO A 1 85 ? -2.052 -4.330 -13.008 1.00 92.75 85 PRO A N 1
ATOM 687 C CA . PRO A 1 85 ? -3.195 -3.416 -12.898 1.00 92.75 85 PRO A CA 1
ATOM 688 C C . PRO A 1 85 ? -3.627 -3.138 -11.450 1.00 92.75 85 PRO A C 1
ATOM 690 O O . PRO A 1 85 ? -4.150 -2.072 -11.143 1.00 92.75 85 PRO A O 1
ATOM 693 N N . ILE A 1 86 ? -3.379 -4.061 -10.517 1.00 92.81 86 ILE A N 1
ATOM 694 C CA . ILE A 1 86 ? -3.687 -3.845 -9.095 1.00 92.81 86 ILE A CA 1
ATOM 695 C C . ILE A 1 86 ? -2.810 -2.737 -8.511 1.00 92.81 86 ILE A C 1
ATOM 697 O O . ILE A 1 86 ? -3.253 -2.004 -7.629 1.00 92.81 86 ILE A O 1
ATOM 701 N N . TRP A 1 87 ? -1.575 -2.597 -8.997 1.00 93.94 87 TRP A N 1
ATOM 702 C CA . TRP A 1 87 ? -0.686 -1.516 -8.587 1.00 93.94 87 TRP A CA 1
ATOM 703 C C . TRP A 1 87 ? -1.296 -0.152 -8.911 1.00 93.94 87 TRP A C 1
ATOM 705 O O . TRP A 1 87 ? -1.374 0.708 -8.034 1.00 93.94 87 TRP A O 1
ATOM 715 N N . GLU A 1 88 ? -1.789 0.013 -10.138 1.00 91.69 88 GLU A N 1
ATOM 716 C CA . GLU A 1 88 ? -2.464 1.227 -10.601 1.00 91.69 88 GLU A CA 1
ATOM 717 C C . GLU A 1 88 ? -3.731 1.514 -9.787 1.00 91.69 88 GLU A C 1
ATOM 719 O O . GLU A 1 88 ? -3.865 2.607 -9.239 1.00 91.69 88 GLU A O 1
ATOM 724 N N . ILE A 1 89 ? -4.585 0.505 -9.574 1.00 91.62 89 ILE A N 1
ATOM 725 C CA . ILE A 1 89 ? -5.796 0.630 -8.743 1.00 91.62 89 ILE A CA 1
ATOM 726 C C . ILE A 1 89 ? -5.459 1.152 -7.341 1.00 91.62 89 ILE A C 1
ATOM 728 O O . ILE A 1 89 ? -6.165 2.014 -6.808 1.00 91.62 89 ILE A O 1
ATOM 732 N N . ILE A 1 90 ? -4.390 0.649 -6.713 1.00 91.62 90 ILE A N 1
ATOM 733 C CA . ILE A 1 90 ? -3.986 1.124 -5.385 1.00 91.62 90 ILE A CA 1
ATOM 734 C C . ILE A 1 90 ? -3.563 2.593 -5.451 1.00 91.62 90 ILE A C 1
ATOM 736 O O . ILE A 1 90 ? -3.981 3.379 -4.599 1.00 91.62 90 ILE A O 1
ATOM 740 N N . LEU A 1 91 ? -2.763 2.974 -6.449 1.00 90.56 91 LEU A N 1
ATOM 741 C CA . LEU A 1 91 ? -2.313 4.355 -6.616 1.00 90.56 91 LEU A CA 1
ATOM 742 C C . LEU A 1 91 ? -3.484 5.315 -6.833 1.00 90.56 91 LEU A C 1
ATOM 744 O O . LEU A 1 91 ? -3.537 6.341 -6.160 1.00 90.56 91 LEU A O 1
ATOM 748 N N . GLU A 1 92 ? -4.441 4.977 -7.695 1.00 89.75 92 GLU A N 1
ATOM 7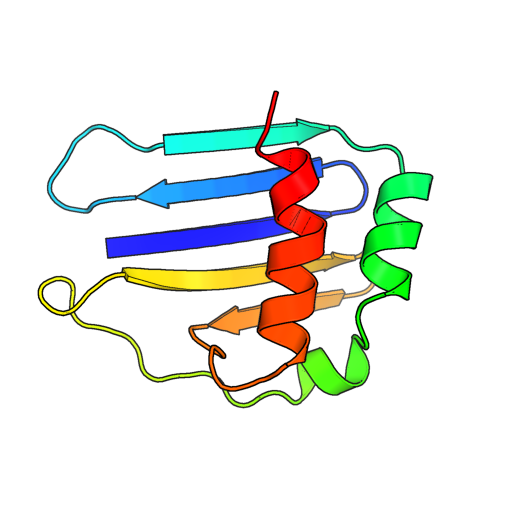49 C CA . GLU A 1 92 ? -5.624 5.805 -7.960 1.00 89.75 92 GLU A CA 1
ATOM 750 C C . GLU A 1 92 ? -6.476 6.017 -6.705 1.00 89.75 92 GLU A C 1
ATOM 752 O O . GLU A 1 92 ? -6.875 7.143 -6.397 1.00 89.75 92 GLU A O 1
ATOM 757 N N . ASN A 1 93 ? -6.722 4.949 -5.939 1.00 86.31 93 ASN A N 1
ATOM 758 C CA . ASN A 1 93 ? -7.514 5.039 -4.712 1.00 86.31 93 ASN A CA 1
ATOM 759 C C . ASN A 1 93 ? -6.773 5.793 -3.602 1.00 86.31 93 ASN A C 1
ATOM 761 O O . ASN A 1 93 ? -7.406 6.458 -2.788 1.00 86.31 93 ASN A O 1
ATOM 765 N N . VAL A 1 94 ? -5.441 5.725 -3.569 1.00 83.81 94 VAL A N 1
ATOM 766 C CA . VAL A 1 94 ? -4.621 6.459 -2.597 1.00 83.81 94 VAL A CA 1
ATOM 767 C C . VAL A 1 94 ? -4.442 7.930 -2.981 1.00 83.81 94 VAL A C 1
ATOM 769 O O . VAL A 1 94 ? -4.385 8.777 -2.091 1.00 83.81 94 VAL A O 1
ATOM 772 N N . HIS A 1 95 ? -4.389 8.263 -4.275 1.00 81.69 95 HIS A N 1
ATOM 773 C CA . HIS A 1 95 ? -4.149 9.631 -4.753 1.00 81.69 95 HIS A CA 1
ATOM 774 C C . HIS A 1 95 ? -5.199 10.623 -4.233 1.00 81.69 95 HIS A C 1
ATOM 776 O O . HIS A 1 95 ? -4.876 11.765 -3.915 1.00 81.69 95 HIS A O 1
ATOM 782 N N . GLN A 1 96 ? -6.441 10.169 -4.063 1.00 77.88 96 GLN A N 1
ATOM 783 C CA . GLN A 1 96 ? -7.544 10.959 -3.501 1.00 77.88 96 GLN A CA 1
ATOM 784 C C . GLN A 1 96 ? -7.248 11.466 -2.083 1.00 77.88 96 GLN A C 1
ATOM 786 O O . GLN A 1 96 ? -7.758 12.502 -1.666 1.00 77.88 96 GLN A O 1
ATOM 791 N N . TYR A 1 97 ? -6.389 10.762 -1.346 1.00 75.81 97 TYR A N 1
ATOM 792 C CA . TYR A 1 97 ? -5.991 11.148 0.000 1.00 75.81 97 TYR A CA 1
ATOM 793 C C . TYR A 1 97 ? -4.794 12.102 0.017 1.00 75.81 97 TYR A C 1
ATOM 795 O O . TYR A 1 97 ? -4.557 12.696 1.061 1.00 75.81 97 TYR A O 1
ATOM 803 N N . HIS A 1 98 ? -4.085 12.275 -1.104 1.00 66.06 98 HIS A N 1
ATOM 804 C CA . HIS A 1 98 ? -2.923 13.160 -1.250 1.00 66.06 98 HIS A CA 1
ATOM 805 C C . HIS A 1 98 ? -3.295 14.607 -1.632 1.00 66.06 98 HIS A C 1
ATOM 807 O O . HIS A 1 98 ? -2.488 15.507 -1.424 1.00 66.06 98 HIS A O 1
ATOM 813 N N . GLN A 1 99 ? -4.484 14.853 -2.196 1.00 53.00 99 GLN A N 1
ATOM 814 C CA . GLN A 1 99 ? -4.928 16.203 -2.567 1.00 53.00 99 GLN A CA 1
ATOM 815 C C . GLN A 1 99 ? -5.870 16.789 -1.511 1.00 53.00 99 GLN A C 1
ATOM 817 O O . GLN A 1 99 ? -7.057 16.475 -1.513 1.00 53.00 99 GLN A O 1
ATOM 822 N N . GLU A 1 100 ? -5.322 17.609 -0.613 1.00 41.94 100 GLU A N 1
ATOM 823 C CA . GLU A 1 100 ? -5.996 18.686 0.138 1.00 41.94 100 GLU A CA 1
ATOM 824 C C . GLU A 1 100 ? -4.949 19.705 0.609 1.00 41.94 100 GLU A C 1
ATOM 826 O O . GLU A 1 100 ? -3.957 19.279 1.247 1.00 41.94 100 GLU A O 1
#

Foldseek 3Di:
DEWEWEAEQFWTKIWDDDPPDPDIDIDIDTDHSVLSCVLVVQAPVVVQQVQDADDDDDSVRHYKYKYWYDYPVDIGMGIRSVVDVSVVSNCVSSVVRVDD

Radius of gyration: 13.6 Å; chains: 1; bounding box: 36×32×27 Å

Secondary structure (DSSP, 8-state):
-EEEEEE-SSEEEEEEE-TT-S-EEEEEEE--HHHHHHHHHTS-HHHHHHPPPPPPPPTTT--EEEEEEE-SS-EEEEES-TTSHHHHHHHHHHHTTT--

Organism: Chryseobacterium jejuense (NCBI:txid445960)

Sequence (100 aa):
MYSRISINQDSVHYSHKINTEPHKMEFSRKIKAEDWKNIINKIDLNAFRNIAEGKSIQPMDGIDTKIMIISNKDTLSKINAYDNPIWEIILENVHQYHQE

pLDDT: mean 87.13, std 9.89, range [41.94, 96.62]